Protein AF-S1RTW3-F1 (afdb_monomer)

Sequence (126 aa):
MKESLRNYEVALLEKALKRSKLMEKKKEMLAEIEIQEKLIDDFMVFIEAVENNDVEIAQNFDEKAMMDAIVPMLNGDGNSGWNGEGFGGVYGNNDLEVAIEGTGRDCGEGSNAGGEGGSRNGDCRE

Secondary structure (DSSP, 8-state):
-HHHHHHHHHHHHHHHHHHHHHHHHHHHHHHHHHHHHHHHHHHHHHHHHHHTT-HHHHHT--HHHHHHHHHHHHSS-S-S---S--STTS----------S-------------------------

pLDDT: mean 71.54, std 23.34, range [35.28, 96.44]

Radius of gyration: 29.27 Å; Cα contacts (8 Å, |Δi|>4): 14; chains: 1; bounding box: 57×70×74 Å

Structure (mmCIF, N/CA/C/O backbone):
data_AF-S1RTW3-F1
#
_entry.id   AF-S1RTW3-F1
#
loop_
_atom_site.group_PDB
_atom_site.id
_atom_site.type_symbol
_atom_site.label_atom_id
_atom_site.label_alt_id
_atom_site.label_comp_id
_atom_site.label_asym_id
_atom_site.label_entity_id
_atom_site.label_seq_id
_atom_site.pdbx_PDB_ins_code
_atom_site.Cartn_x
_atom_site.Cartn_y
_atom_site.Cartn_z
_atom_site.occupancy
_atom_site.B_iso_or_equiv
_atom_site.auth_seq_id
_atom_site.auth_comp_id
_atom_site.auth_asym_id
_atom_site.auth_atom_id
_atom_site.pdbx_PDB_model_num
ATOM 1 N N . MET A 1 1 ? 30.688 -7.642 -38.756 1.00 65.62 1 MET A N 1
ATOM 2 C CA . MET A 1 1 ? 30.086 -8.867 -38.175 1.00 65.62 1 MET A CA 1
ATOM 3 C C . MET A 1 1 ? 30.431 -9.066 -36.692 1.00 65.62 1 MET A C 1
ATOM 5 O O . MET A 1 1 ? 29.527 -9.317 -35.913 1.00 65.62 1 MET A O 1
ATOM 9 N N . LYS A 1 2 ? 31.693 -8.907 -36.253 1.00 77.94 2 LYS A N 1
ATOM 10 C CA . LYS A 1 2 ? 32.045 -8.985 -34.813 1.00 77.94 2 LYS A CA 1
ATOM 11 C C . LYS A 1 2 ? 31.439 -7.859 -33.962 1.00 77.94 2 LYS A C 1
ATOM 13 O O . LYS A 1 2 ? 31.050 -8.078 -32.826 1.00 77.94 2 LYS A O 1
ATOM 18 N N . GLU A 1 3 ? 31.350 -6.659 -34.522 1.00 77.31 3 GLU A N 1
ATOM 19 C CA . GLU A 1 3 ? 30.823 -5.480 -33.826 1.00 77.31 3 GLU A CA 1
ATOM 20 C C . GLU A 1 3 ? 29.305 -5.526 -33.627 1.00 77.31 3 GLU A C 1
ATOM 22 O O . GLU A 1 3 ? 28.825 -5.261 -32.533 1.00 77.31 3 GLU A O 1
ATOM 27 N N . SER A 1 4 ? 28.557 -5.988 -34.635 1.00 83.69 4 SER A N 1
ATOM 28 C CA . SER A 1 4 ? 27.118 -6.236 -34.501 1.00 83.69 4 SER A CA 1
ATOM 29 C C . SER A 1 4 ? 26.817 -7.252 -33.400 1.00 83.69 4 SER A C 1
ATOM 31 O O . SER A 1 4 ? 25.860 -7.072 -32.660 1.00 83.69 4 SER A O 1
ATOM 33 N N . LEU A 1 5 ? 27.651 -8.286 -33.257 1.00 88.88 5 LEU A N 1
ATOM 34 C CA . LEU A 1 5 ? 27.478 -9.325 -32.241 1.00 88.88 5 LEU A CA 1
ATOM 35 C C . LEU A 1 5 ? 27.667 -8.761 -30.822 1.00 88.88 5 LEU A C 1
ATOM 37 O O . LEU A 1 5 ? 26.810 -8.973 -29.971 1.00 88.88 5 LEU A O 1
ATOM 41 N N . ARG A 1 6 ? 28.695 -7.928 -30.612 1.00 88.50 6 ARG A N 1
ATOM 42 C CA . ARG A 1 6 ? 28.894 -7.200 -29.345 1.00 88.50 6 ARG A CA 1
ATOM 43 C C . ARG A 1 6 ? 27.731 -6.264 -29.011 1.00 88.50 6 ARG A C 1
ATOM 45 O O . ARG A 1 6 ? 27.310 -6.201 -27.862 1.00 88.50 6 ARG A O 1
ATOM 52 N N . ASN A 1 7 ? 27.174 -5.571 -30.006 1.00 92.50 7 ASN A N 1
ATOM 53 C CA . ASN A 1 7 ? 26.019 -4.695 -29.786 1.00 92.50 7 ASN A CA 1
ATOM 54 C C . ASN A 1 7 ? 24.780 -5.483 -29.330 1.00 92.50 7 ASN A C 1
ATOM 56 O O . ASN A 1 7 ? 24.059 -5.027 -28.444 1.00 92.50 7 ASN A O 1
ATOM 60 N N . TYR A 1 8 ? 24.546 -6.676 -29.889 1.00 91.69 8 TYR A N 1
ATOM 61 C CA . TYR A 1 8 ? 23.464 -7.554 -29.435 1.00 91.69 8 TYR A CA 1
ATOM 62 C C . TYR A 1 8 ? 23.683 -8.065 -28.006 1.00 91.69 8 TYR A C 1
ATOM 64 O O . TYR A 1 8 ? 22.728 -8.104 -27.233 1.00 91.69 8 TYR A O 1
ATOM 72 N N . GLU A 1 9 ? 24.917 -8.416 -27.635 1.00 93.50 9 GLU A N 1
ATOM 73 C CA . GLU A 1 9 ? 25.257 -8.837 -26.268 1.00 93.50 9 GLU A CA 1
ATOM 74 C C . GLU A 1 9 ? 24.993 -7.719 -25.249 1.00 93.50 9 GLU A C 1
ATOM 76 O O . GLU A 1 9 ? 24.344 -7.956 -24.228 1.00 93.50 9 GLU A O 1
ATOM 81 N N . VAL A 1 10 ? 25.415 -6.486 -25.551 1.00 95.44 10 VAL A N 1
ATOM 82 C CA . VAL A 1 10 ? 25.154 -5.315 -24.696 1.00 95.44 10 VAL A CA 1
ATOM 83 C C . VAL A 1 10 ? 23.653 -5.051 -24.573 1.00 95.44 10 VAL A C 1
ATOM 85 O O . VAL A 1 10 ? 23.141 -4.930 -23.460 1.00 95.44 10 VAL A O 1
ATOM 88 N N . ALA A 1 11 ? 22.920 -5.046 -25.690 1.00 95.44 11 ALA A N 1
ATOM 89 C CA . ALA A 1 11 ? 21.473 -4.839 -25.680 1.00 95.44 11 ALA A CA 1
ATOM 90 C C . ALA A 1 11 ? 20.730 -5.921 -24.872 1.00 95.44 11 ALA A C 1
ATOM 92 O O . ALA A 1 11 ? 19.747 -5.631 -24.181 1.00 95.44 11 ALA A O 1
ATOM 93 N N . LEU A 1 12 ? 21.200 -7.171 -24.929 1.00 96.44 12 LEU A N 1
ATOM 94 C CA . LEU A 1 12 ? 20.634 -8.271 -24.154 1.00 96.44 12 LEU A CA 1
ATOM 95 C C . LEU A 1 12 ? 20.858 -8.071 -22.649 1.00 96.44 12 LEU A C 1
ATOM 97 O O . LEU A 1 12 ? 19.914 -8.226 -21.870 1.00 96.44 12 LEU A O 1
ATOM 101 N N . LEU A 1 13 ? 22.072 -7.685 -22.245 1.00 95.75 13 LEU A N 1
ATOM 102 C CA . LEU A 1 13 ? 22.406 -7.396 -20.848 1.00 95.75 13 LEU A CA 1
ATOM 103 C C . LEU A 1 13 ? 21.598 -6.215 -20.301 1.00 95.75 13 LEU A C 1
ATOM 105 O O . LEU A 1 13 ? 21.032 -6.309 -19.211 1.00 95.75 13 LEU A O 1
ATOM 109 N N . GLU A 1 14 ? 21.462 -5.133 -21.069 1.00 95.69 14 GLU A N 1
ATOM 110 C CA . GLU A 1 14 ? 20.630 -3.991 -20.681 1.00 95.69 14 GLU A CA 1
ATOM 111 C C . GLU A 1 14 ? 19.165 -4.388 -20.478 1.00 95.69 14 GLU A C 1
ATOM 113 O O . GLU A 1 14 ? 18.528 -3.972 -19.506 1.00 95.69 14 GLU A O 1
ATOM 118 N N . LYS A 1 15 ? 18.615 -5.216 -21.374 1.00 96.06 15 LYS A N 1
ATOM 119 C CA . LYS A 1 15 ? 17.239 -5.709 -21.255 1.00 96.06 15 LYS A CA 1
ATOM 120 C C . LYS A 1 15 ? 17.067 -6.607 -20.028 1.00 96.06 15 LYS A C 1
ATOM 122 O O . LYS A 1 15 ? 16.053 -6.493 -19.336 1.00 96.06 15 LYS A O 1
ATOM 127 N N . ALA A 1 16 ? 18.044 -7.465 -19.737 1.00 96.19 16 ALA A N 1
ATOM 128 C CA . ALA A 1 16 ? 18.037 -8.308 -18.545 1.00 96.19 16 ALA A CA 1
ATOM 129 C C . ALA A 1 16 ? 18.065 -7.466 -17.259 1.00 96.19 16 ALA A C 1
ATOM 131 O O . ALA A 1 16 ? 17.253 -7.692 -16.361 1.00 96.19 16 ALA A O 1
ATOM 132 N N . LEU A 1 17 ? 18.916 -6.438 -17.205 1.00 96.19 17 LEU A N 1
ATOM 133 C CA . LEU A 1 17 ? 18.998 -5.512 -16.075 1.00 96.19 17 LEU A CA 1
ATOM 134 C C . LEU A 1 17 ? 17.698 -4.720 -15.886 1.00 96.19 17 LEU A C 1
ATOM 136 O O . LEU A 1 17 ? 17.192 -4.631 -14.767 1.00 96.19 17 LEU A O 1
ATOM 140 N N . LYS A 1 18 ? 17.109 -4.194 -16.969 1.00 96.19 18 LYS A N 1
ATOM 141 C CA . LYS A 1 18 ? 15.802 -3.512 -16.924 1.00 96.19 18 LYS A CA 1
ATOM 142 C C . LYS A 1 18 ? 14.709 -4.429 -16.379 1.00 96.19 18 LYS A C 1
ATOM 144 O O . LYS A 1 18 ? 13.934 -4.011 -15.524 1.00 96.19 18 LYS A O 1
ATOM 149 N N . ARG A 1 19 ? 14.671 -5.688 -16.829 1.00 95.56 19 ARG A N 1
ATOM 150 C CA . ARG A 1 19 ? 13.715 -6.683 -16.324 1.00 95.56 19 ARG A CA 1
ATOM 151 C C . ARG A 1 19 ? 13.935 -6.979 -14.841 1.00 95.56 19 ARG A C 1
ATOM 153 O O . ARG A 1 19 ? 12.955 -7.088 -14.117 1.00 95.56 19 ARG A O 1
ATOM 160 N N . SER A 1 20 ? 15.186 -7.080 -14.393 1.00 96.25 20 SER A N 1
ATOM 161 C CA . SER A 1 20 ? 15.507 -7.291 -12.976 1.00 96.25 20 SER A CA 1
ATOM 162 C C . SER A 1 20 ? 14.960 -6.160 -12.107 1.00 96.25 20 SER A C 1
ATOM 164 O O . SER A 1 20 ? 14.199 -6.422 -11.182 1.00 96.25 20 SER A O 1
ATOM 166 N N . LYS A 1 21 ? 15.259 -4.906 -12.467 1.00 95.06 21 LYS A N 1
ATOM 167 C CA . LYS A 1 21 ? 14.763 -3.722 -11.747 1.00 95.06 21 LYS A CA 1
ATOM 168 C C . LYS A 1 21 ? 13.238 -3.633 -11.746 1.00 95.06 21 LYS A C 1
ATOM 170 O O . LYS A 1 21 ? 12.639 -3.246 -10.754 1.00 95.06 21 LYS A O 1
ATOM 175 N N . LEU A 1 22 ? 12.594 -3.998 -12.855 1.00 94.69 22 LEU A N 1
ATOM 176 C CA .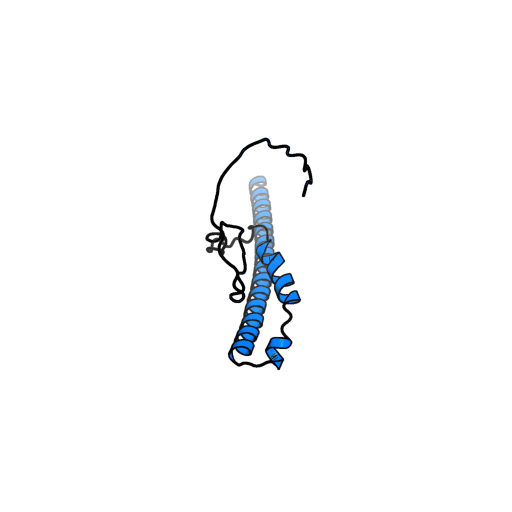 LEU A 1 22 ? 11.133 -4.018 -12.929 1.00 94.69 22 LEU A CA 1
ATOM 177 C C . LEU A 1 22 ? 10.529 -5.059 -11.978 1.00 94.69 22 LEU A C 1
ATOM 179 O O . LEU A 1 22 ? 9.520 -4.791 -11.336 1.00 94.69 22 LEU A O 1
ATOM 183 N N . MET A 1 23 ? 11.134 -6.244 -11.892 1.00 92.25 23 MET A N 1
ATOM 184 C CA . MET A 1 23 ? 10.670 -7.295 -10.986 1.00 92.25 23 MET A CA 1
ATOM 185 C C . MET A 1 23 ? 10.877 -6.928 -9.516 1.00 92.25 23 MET A C 1
ATOM 187 O O . MET A 1 23 ? 10.055 -7.306 -8.692 1.00 92.25 23 MET A O 1
ATOM 191 N N . GLU A 1 24 ? 11.947 -6.203 -9.195 1.00 94.31 24 GLU A N 1
ATOM 192 C CA . GLU A 1 24 ? 12.199 -5.652 -7.860 1.00 94.31 24 GLU A CA 1
ATOM 193 C C . GLU A 1 24 ? 11.119 -4.636 -7.473 1.00 94.31 24 GLU A C 1
ATOM 195 O O . GLU A 1 24 ? 10.386 -4.878 -6.520 1.00 94.31 24 GLU A O 1
ATOM 200 N N . LYS A 1 25 ? 10.885 -3.620 -8.313 1.00 91.00 25 LYS A N 1
ATOM 201 C CA . LYS A 1 25 ? 9.796 -2.648 -8.113 1.00 91.00 25 LYS A CA 1
ATOM 202 C C . LYS A 1 25 ? 8.420 -3.296 -7.993 1.00 91.00 25 LYS A C 1
ATOM 204 O O . LYS A 1 25 ? 7.585 -2.860 -7.213 1.00 91.00 25 LYS A O 1
ATOM 209 N N . LYS A 1 26 ? 8.162 -4.350 -8.776 1.00 90.44 26 LYS A N 1
ATOM 210 C CA . LYS A 1 26 ? 6.906 -5.101 -8.681 1.00 90.44 26 LYS A CA 1
ATOM 211 C C . LYS A 1 26 ? 6.749 -5.760 -7.307 1.00 90.44 26 LYS A C 1
ATOM 213 O O . LYS A 1 26 ? 5.637 -5.818 -6.802 1.00 90.44 26 LYS A O 1
ATOM 218 N N . LYS A 1 27 ? 7.827 -6.295 -6.727 1.00 93.12 27 LYS A N 1
ATOM 219 C CA . LYS A 1 27 ? 7.782 -6.901 -5.389 1.00 93.12 27 LYS A CA 1
ATOM 220 C C . LYS A 1 27 ? 7.558 -5.854 -4.306 1.00 93.12 27 LYS A C 1
ATOM 222 O O . LYS A 1 27 ? 6.754 -6.106 -3.423 1.00 93.12 27 LYS A O 1
ATOM 227 N N . GLU A 1 28 ? 8.232 -4.712 -4.405 1.00 88.44 28 GLU A N 1
ATOM 228 C CA . GLU A 1 28 ? 8.038 -3.578 -3.490 1.00 88.44 28 GLU A CA 1
ATOM 229 C C . GLU A 1 28 ? 6.573 -3.128 -3.496 1.00 88.44 28 GLU A C 1
ATOM 231 O O . GLU A 1 28 ? 5.928 -3.132 -2.455 1.00 88.44 28 GLU A O 1
ATOM 236 N N . MET A 1 29 ? 6.006 -2.892 -4.682 1.00 88.50 29 MET A N 1
ATOM 237 C CA . MET A 1 29 ? 4.599 -2.513 -4.836 1.00 88.50 29 MET A CA 1
ATOM 238 C C . MET A 1 29 ? 3.627 -3.560 -4.273 1.00 88.50 29 MET A C 1
ATOM 240 O O . MET A 1 29 ? 2.615 -3.204 -3.684 1.00 88.50 29 MET A O 1
ATOM 244 N N . LEU A 1 30 ? 3.904 -4.856 -4.457 1.00 89.62 30 LEU A N 1
ATOM 245 C CA . LEU A 1 30 ? 3.053 -5.907 -3.890 1.00 89.62 30 LEU A CA 1
ATOM 246 C C . LEU A 1 30 ? 3.106 -5.927 -2.359 1.00 89.62 30 LEU A C 1
ATOM 248 O O . LEU A 1 30 ? 2.071 -6.127 -1.736 1.00 89.62 30 LEU A O 1
ATOM 252 N N . ALA A 1 31 ? 4.279 -5.700 -1.765 1.00 88.62 31 ALA A N 1
ATOM 253 C CA . ALA A 1 31 ? 4.414 -5.606 -0.315 1.00 88.62 31 ALA A CA 1
ATOM 254 C C . ALA A 1 31 ? 3.694 -4.367 0.241 1.00 88.62 31 ALA A C 1
ATOM 256 O O . ALA A 1 31 ? 3.066 -4.444 1.291 1.00 88.62 31 ALA A O 1
ATOM 257 N N . GLU A 1 32 ? 3.740 -3.240 -0.475 1.00 86.75 32 GLU A N 1
ATOM 258 C CA . GLU A 1 32 ? 2.962 -2.049 -0.122 1.00 86.75 32 GLU A CA 1
ATOM 259 C C . GLU A 1 32 ? 1.457 -2.336 -0.152 1.00 86.75 32 GLU A C 1
ATOM 261 O O . GLU A 1 32 ? 0.773 -2.028 0.818 1.00 86.75 32 GLU A O 1
ATOM 266 N N . ILE A 1 33 ? 0.946 -2.978 -1.209 1.00 87.19 33 ILE A N 1
ATOM 267 C CA . ILE A 1 33 ? -0.474 -3.357 -1.307 1.00 87.19 33 ILE A CA 1
ATOM 268 C C . ILE A 1 33 ? -0.883 -4.272 -0.147 1.00 87.19 33 ILE A C 1
ATOM 270 O O . ILE A 1 33 ? -1.907 -4.027 0.477 1.00 87.19 33 ILE A O 1
ATOM 274 N N . GLU A 1 34 ? -0.075 -5.279 0.190 1.00 89.44 34 GLU A N 1
ATOM 275 C CA . GLU A 1 34 ? -0.361 -6.198 1.302 1.00 89.44 34 GLU A CA 1
ATOM 276 C C . GLU A 1 34 ? -0.462 -5.462 2.652 1.00 89.44 34 GLU A C 1
ATOM 278 O O . GLU A 1 34 ? -1.339 -5.751 3.467 1.00 89.44 34 GLU A O 1
ATOM 283 N N . ILE A 1 35 ? 0.398 -4.464 2.884 1.00 88.25 35 ILE A N 1
ATOM 284 C CA . ILE A 1 35 ? 0.331 -3.614 4.082 1.00 88.25 35 ILE A CA 1
ATOM 285 C C . ILE A 1 35 ? -0.963 -2.787 4.093 1.00 88.25 35 ILE A C 1
ATOM 287 O O . ILE A 1 35 ? -1.592 -2.649 5.142 1.00 88.25 35 ILE A O 1
ATOM 291 N N . GLN A 1 36 ? -1.368 -2.245 2.943 1.00 86.00 36 GLN A N 1
ATOM 292 C CA . GLN A 1 36 ? -2.583 -1.438 2.816 1.00 86.00 36 GLN A CA 1
ATOM 293 C C . GLN A 1 36 ? -3.857 -2.262 3.005 1.00 86.00 36 GLN A C 1
ATOM 295 O O . GLN A 1 36 ? -4.772 -1.810 3.686 1.00 86.00 36 GLN A O 1
ATOM 300 N N . GLU A 1 37 ? -3.913 -3.466 2.434 1.00 90.31 37 GLU A N 1
ATOM 301 C CA . GLU A 1 37 ? -5.032 -4.395 2.621 1.00 90.31 37 GLU A CA 1
ATOM 302 C C . GLU A 1 37 ? -5.209 -4.724 4.104 1.00 90.31 37 GLU A C 1
ATOM 304 O O . GLU A 1 37 ? -6.303 -4.573 4.642 1.00 90.31 37 GLU A O 1
ATOM 309 N N . LYS A 1 38 ? -4.111 -5.040 4.799 1.00 89.88 38 LYS A N 1
ATOM 310 C CA . LYS A 1 38 ? -4.152 -5.298 6.239 1.00 89.88 38 LYS A CA 1
ATOM 311 C C . LYS A 1 38 ? -4.647 -4.093 7.046 1.00 89.88 38 LYS A C 1
ATOM 313 O O . LYS A 1 38 ? -5.417 -4.262 7.983 1.00 89.88 38 LYS A O 1
ATOM 318 N N . LEU A 1 39 ? -4.221 -2.882 6.687 1.00 90.19 39 LEU A N 1
ATOM 319 C CA . LEU A 1 39 ? -4.676 -1.659 7.351 1.00 90.19 39 LEU A CA 1
ATOM 320 C C . LEU A 1 39 ? -6.193 -1.456 7.196 1.00 90.19 39 LEU A C 1
ATOM 322 O O . LEU A 1 39 ? -6.859 -1.045 8.144 1.00 90.19 39 LEU A O 1
ATOM 326 N N . ILE A 1 40 ? -6.734 -1.744 6.009 1.00 90.88 40 ILE A N 1
ATOM 327 C CA . ILE A 1 40 ? -8.175 -1.678 5.742 1.00 90.88 40 ILE A CA 1
ATOM 328 C C . ILE A 1 40 ? -8.915 -2.737 6.562 1.00 90.88 40 ILE A C 1
ATOM 330 O O . ILE A 1 40 ? -9.927 -2.410 7.178 1.00 90.88 40 ILE A O 1
ATOM 334 N N . ASP A 1 41 ? -8.407 -3.969 6.605 1.00 92.81 41 ASP A N 1
ATOM 335 C CA . ASP A 1 41 ? -8.999 -5.051 7.396 1.00 92.81 41 ASP A CA 1
ATOM 336 C C . ASP A 1 41 ? -9.059 -4.684 8.889 1.00 92.81 41 ASP A C 1
ATOM 338 O O . ASP A 1 41 ? -10.120 -4.788 9.508 1.00 92.81 41 ASP A O 1
ATOM 342 N N . ASP A 1 42 ? -7.957 -4.177 9.451 1.00 91.00 42 ASP A N 1
ATOM 343 C CA . ASP A 1 42 ? -7.885 -3.744 10.853 1.00 91.00 42 ASP A CA 1
ATOM 344 C C . ASP A 1 42 ? -8.887 -2.603 11.143 1.00 91.00 42 ASP A C 1
ATOM 346 O O . ASP A 1 42 ? -9.539 -2.585 12.192 1.00 91.00 42 ASP A O 1
ATOM 350 N N . PHE A 1 43 ? -9.069 -1.669 10.201 1.00 92.75 43 PHE A N 1
ATOM 351 C CA . PHE A 1 43 ? -10.047 -0.586 10.337 1.00 92.75 43 PHE A CA 1
ATOM 352 C C . PHE A 1 43 ? -11.496 -1.080 10.244 1.00 92.75 43 PHE A C 1
ATOM 354 O O . PHE A 1 43 ? -12.346 -0.636 11.014 1.00 92.75 43 PHE A O 1
ATOM 361 N N . MET A 1 44 ? -11.793 -2.022 9.347 1.00 93.94 44 MET A N 1
ATOM 362 C CA . MET A 1 44 ? -13.133 -2.607 9.228 1.00 93.94 44 MET A CA 1
ATOM 363 C C . MET A 1 44 ? -13.548 -3.341 10.505 1.00 93.94 44 MET A C 1
ATOM 365 O O . MET A 1 44 ? -14.682 -3.179 10.951 1.00 93.94 44 MET A O 1
ATOM 369 N N . VAL A 1 45 ? -12.625 -4.076 11.138 1.00 93.81 45 VAL A N 1
ATOM 370 C CA . VAL A 1 45 ? -12.867 -4.725 12.440 1.00 93.81 45 VAL A CA 1
ATOM 371 C C . VAL A 1 45 ? -13.205 -3.694 13.518 1.00 93.81 45 VAL A C 1
ATOM 373 O O . VAL A 1 45 ? -14.110 -3.911 14.323 1.00 93.81 45 VAL A O 1
ATOM 376 N N . PHE A 1 46 ? -12.512 -2.552 13.531 1.00 94.06 46 PHE A N 1
ATOM 377 C CA . PHE A 1 46 ? -12.825 -1.465 14.457 1.00 94.06 46 PHE A CA 1
ATOM 378 C C . PHE A 1 46 ? -14.222 -0.879 14.221 1.00 94.06 46 PHE A C 1
ATOM 380 O O . PHE A 1 46 ? -14.979 -0.714 15.177 1.00 94.06 46 PHE A O 1
ATOM 387 N N . ILE A 1 47 ? -14.588 -0.596 12.967 1.00 94.19 47 ILE A N 1
ATOM 388 C CA . ILE A 1 47 ? -15.923 -0.083 12.630 1.00 94.19 47 ILE A CA 1
ATOM 389 C C . ILE A 1 47 ? -17.009 -1.074 13.055 1.00 94.19 47 ILE A C 1
ATOM 391 O O . ILE A 1 47 ? -17.968 -0.675 13.712 1.00 94.19 47 ILE A O 1
ATOM 395 N N . GLU A 1 48 ? -16.830 -2.364 12.770 1.00 95.88 48 GLU A N 1
ATOM 396 C CA . GLU A 1 48 ? -17.766 -3.411 13.191 1.00 95.88 48 GLU A CA 1
ATOM 397 C C . GLU A 1 48 ? -17.907 -3.472 14.723 1.00 95.88 48 GLU A C 1
ATOM 399 O O . GLU A 1 48 ? -19.016 -3.612 15.244 1.00 95.88 48 GLU A O 1
ATOM 404 N N . ALA A 1 49 ? -16.809 -3.324 15.469 1.00 95.38 49 ALA A N 1
ATOM 405 C CA . ALA A 1 49 ? -16.851 -3.271 16.928 1.00 95.38 49 ALA A CA 1
ATOM 406 C C . ALA A 1 49 ? -17.642 -2.057 17.440 1.00 95.38 49 ALA A C 1
ATOM 408 O O . ALA A 1 49 ? -18.464 -2.191 18.349 1.00 95.38 49 ALA A O 1
ATOM 409 N N . VAL A 1 50 ? -17.445 -0.883 16.833 1.00 94.19 50 VAL A N 1
ATOM 410 C CA . VAL A 1 50 ? -18.196 0.336 17.169 1.00 94.19 50 VAL A CA 1
ATOM 411 C C . VAL A 1 50 ? -19.688 0.159 16.878 1.00 94.19 50 VAL A C 1
ATOM 413 O O . VAL A 1 50 ? -20.514 0.460 17.740 1.00 94.19 50 VAL A O 1
ATOM 416 N N . GLU A 1 51 ? -20.045 -0.372 15.707 1.00 95.81 51 GLU A N 1
ATOM 417 C CA . GLU A 1 51 ? -21.439 -0.623 15.316 1.00 95.81 51 GLU A CA 1
ATOM 418 C C . GLU A 1 51 ? -22.142 -1.603 16.267 1.00 95.81 51 GLU A C 1
ATOM 420 O O . GLU A 1 51 ? -23.310 -1.414 16.620 1.00 95.81 51 GLU A O 1
ATOM 425 N N . ASN A 1 52 ? -21.417 -2.616 16.744 1.00 96.31 52 ASN A N 1
ATOM 426 C CA . ASN A 1 52 ? -21.934 -3.621 17.670 1.00 96.31 52 ASN A CA 1
ATOM 427 C C . ASN A 1 52 ? -21.868 -3.209 19.153 1.00 96.31 52 ASN A C 1
ATOM 429 O O . ASN A 1 52 ? -22.305 -3.976 20.012 1.00 96.31 52 ASN A O 1
ATOM 433 N N . ASN A 1 53 ? -21.380 -2.005 19.478 1.00 94.31 53 ASN A N 1
ATOM 434 C CA . ASN A 1 53 ? -21.077 -1.567 20.850 1.00 94.31 53 ASN A CA 1
ATOM 435 C C . ASN A 1 53 ? -20.134 -2.526 21.606 1.00 94.31 53 ASN A C 1
ATOM 437 O O . ASN A 1 53 ? -20.227 -2.666 22.830 1.00 94.31 53 ASN A O 1
ATOM 441 N N . ASP A 1 54 ? -19.222 -3.185 20.893 1.00 95.12 54 ASP A N 1
ATOM 442 C CA . ASP A 1 54 ? -18.168 -3.999 21.488 1.00 95.12 54 ASP A CA 1
ATOM 443 C C . ASP A 1 54 ? -17.049 -3.087 22.008 1.00 95.12 54 ASP A C 1
ATOM 445 O O . ASP A 1 54 ? -16.097 -2.728 21.311 1.00 95.12 54 ASP A O 1
ATOM 449 N N . VAL A 1 55 ? -17.205 -2.669 23.265 1.00 92.25 55 VAL A N 1
ATOM 450 C CA . VAL A 1 55 ? -16.291 -1.739 23.937 1.00 92.25 55 VAL A CA 1
ATOM 451 C C . VAL A 1 55 ? -14.897 -2.345 24.123 1.00 92.25 55 VAL A C 1
ATOM 453 O O . VAL A 1 55 ? -13.920 -1.600 24.097 1.00 92.25 55 VAL A O 1
ATOM 456 N N . GLU A 1 56 ? -14.780 -3.666 24.291 1.00 92.25 56 GLU A N 1
ATOM 457 C CA . GLU A 1 56 ? -13.480 -4.317 24.493 1.00 92.25 56 GLU A CA 1
ATOM 458 C C . GLU A 1 56 ? -12.629 -4.251 23.222 1.00 92.25 56 GLU A C 1
ATOM 460 O O . GLU A 1 56 ? -11.451 -3.893 23.285 1.00 92.25 56 GLU A O 1
ATOM 465 N N . ILE A 1 57 ? -13.220 -4.548 22.061 1.00 88.75 57 ILE A N 1
ATOM 466 C CA . ILE A 1 57 ? -12.508 -4.486 20.780 1.00 88.75 57 ILE A CA 1
ATOM 467 C C . ILE A 1 57 ? -12.281 -3.030 20.358 1.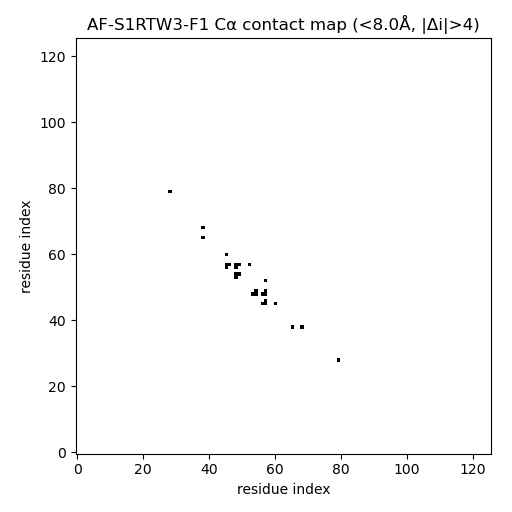00 88.75 57 ILE A C 1
ATOM 469 O O . ILE A 1 57 ? -11.165 -2.676 19.976 1.00 88.75 57 ILE A O 1
ATOM 473 N N . ALA A 1 58 ? -13.290 -2.163 20.490 1.00 89.25 58 ALA A N 1
ATOM 474 C CA . ALA A 1 58 ? -13.184 -0.766 20.071 1.00 89.25 58 ALA A CA 1
ATOM 475 C C . ALA A 1 58 ? -12.135 0.027 20.874 1.00 89.25 58 ALA A C 1
ATOM 477 O O . ALA A 1 58 ? -11.439 0.865 20.307 1.00 89.25 58 ALA A O 1
ATOM 478 N N . GLN A 1 59 ? -11.979 -0.234 22.179 1.00 91.38 59 GLN A N 1
ATOM 479 C CA . GLN A 1 59 ? -10.966 0.446 23.003 1.00 91.38 59 GLN A CA 1
ATOM 480 C C . GLN A 1 59 ? -9.539 -0.062 22.774 1.00 91.38 59 GLN A C 1
ATOM 482 O O . GLN A 1 59 ? -8.588 0.660 23.064 1.00 91.38 59 GLN A O 1
ATOM 487 N N . ASN A 1 60 ? -9.380 -1.282 22.260 1.00 90.88 60 ASN A N 1
ATOM 488 C CA . ASN A 1 60 ? -8.071 -1.839 21.919 1.00 90.88 60 ASN A CA 1
ATOM 489 C C . ASN A 1 60 ? -7.533 -1.326 20.575 1.00 90.88 60 ASN A C 1
ATOM 491 O O . ASN A 1 60 ? -6.419 -1.682 20.187 1.00 90.88 60 ASN A O 1
ATOM 495 N N . PHE A 1 61 ? -8.305 -0.507 19.862 1.00 91.56 61 PHE A N 1
ATOM 496 C CA . PHE A 1 61 ? -7.889 0.079 18.602 1.00 91.56 61 PHE A CA 1
ATOM 497 C C . PHE A 1 61 ? -6.758 1.098 18.793 1.00 91.56 61 PHE A C 1
ATOM 499 O O . PHE A 1 61 ? -6.889 2.076 19.530 1.00 91.56 61 PHE A O 1
ATOM 506 N N . ASP A 1 62 ? -5.641 0.882 18.099 1.00 91.75 62 ASP A N 1
ATOM 507 C CA . ASP A 1 62 ? -4.486 1.778 18.140 1.00 91.75 62 ASP A CA 1
ATOM 508 C C . ASP A 1 62 ? -4.593 2.847 17.043 1.00 91.75 62 ASP A C 1
ATOM 510 O O . ASP A 1 62 ? -4.044 2.723 15.944 1.00 91.75 62 ASP A O 1
ATOM 514 N N . GLU A 1 63 ? -5.310 3.927 17.361 1.00 89.62 63 GLU A N 1
ATOM 515 C CA . GLU A 1 63 ? -5.474 5.091 16.480 1.00 89.62 63 GLU A CA 1
ATOM 516 C C . GLU A 1 63 ? -4.123 5.669 16.038 1.00 89.62 63 GLU A C 1
ATOM 518 O O . GLU A 1 63 ? -3.959 6.069 14.883 1.00 89.62 63 GLU A O 1
ATOM 523 N N . LYS A 1 64 ? -3.129 5.679 16.935 1.00 90.81 64 LYS A N 1
ATOM 524 C CA . LYS A 1 64 ? -1.812 6.239 16.635 1.00 90.81 64 LYS A CA 1
ATOM 525 C C . LYS A 1 64 ? -1.078 5.375 15.616 1.00 90.81 64 LYS A C 1
ATOM 527 O O . LYS A 1 64 ? -0.525 5.920 14.664 1.00 90.81 64 LYS A O 1
ATOM 532 N N . ALA A 1 65 ? -1.084 4.054 15.792 1.00 89.12 65 ALA A N 1
ATOM 533 C CA . ALA A 1 65 ? -0.503 3.140 14.814 1.00 89.12 65 ALA A CA 1
ATOM 534 C C . ALA A 1 65 ? -1.200 3.253 13.450 1.00 89.12 65 ALA A C 1
ATOM 536 O O . ALA A 1 65 ? -0.517 3.252 12.425 1.00 89.12 65 ALA A O 1
ATOM 537 N N . MET A 1 66 ? -2.527 3.427 13.424 1.00 89.00 66 MET A N 1
ATOM 538 C CA . MET A 1 66 ? -3.252 3.665 12.174 1.00 89.00 66 MET A CA 1
ATOM 539 C C . MET A 1 66 ? -2.815 4.978 11.508 1.00 89.00 66 MET A C 1
ATOM 541 O O . MET A 1 66 ? -2.489 4.985 10.322 1.00 89.00 66 MET A O 1
ATOM 545 N N . MET A 1 67 ? -2.772 6.091 12.245 1.00 88.19 67 MET A N 1
ATOM 546 C CA . MET A 1 67 ? -2.338 7.377 11.686 1.00 88.19 67 MET A CA 1
ATOM 547 C C . MET A 1 67 ? -0.891 7.326 11.187 1.00 88.19 67 MET A C 1
ATOM 549 O O . MET A 1 67 ? -0.609 7.802 10.086 1.00 88.19 67 MET A O 1
ATOM 553 N N . ASP A 1 68 ? 0.010 6.707 11.951 1.00 87.75 68 ASP A N 1
ATOM 554 C CA . ASP A 1 68 ? 1.413 6.532 11.568 1.00 87.75 68 ASP A CA 1
ATOM 555 C C . ASP A 1 68 ? 1.556 5.686 10.287 1.00 87.75 68 ASP A C 1
ATOM 557 O O . ASP A 1 68 ? 2.501 5.896 9.528 1.00 87.75 68 ASP A O 1
ATOM 561 N N . ALA A 1 69 ? 0.621 4.768 10.013 1.00 86.00 69 ALA A N 1
ATOM 562 C CA . ALA A 1 69 ? 0.575 3.992 8.772 1.00 86.00 69 ALA A CA 1
ATOM 563 C C . ALA A 1 69 ? -0.024 4.779 7.587 1.00 86.00 69 ALA A C 1
ATOM 565 O O . ALA A 1 69 ? 0.478 4.674 6.468 1.00 86.00 69 ALA A O 1
ATOM 566 N N . ILE A 1 70 ? -1.051 5.607 7.817 1.00 85.56 70 ILE A N 1
ATOM 567 C CA . ILE A 1 70 ? -1.728 6.398 6.771 1.00 85.56 70 ILE A CA 1
ATOM 568 C C . ILE A 1 70 ? -0.882 7.594 6.313 1.00 85.56 70 ILE A C 1
ATOM 570 O O . ILE A 1 70 ? -0.826 7.896 5.121 1.00 85.56 70 ILE A O 1
ATOM 574 N N . VAL A 1 71 ? -0.216 8.298 7.232 1.00 85.69 71 VAL A N 1
ATOM 575 C CA . VAL A 1 71 ? 0.534 9.529 6.921 1.00 85.69 71 VAL A CA 1
ATOM 576 C C . VAL A 1 71 ? 1.594 9.315 5.823 1.00 85.69 71 VAL A C 1
ATOM 578 O O . VAL A 1 71 ? 1.639 10.114 4.886 1.00 85.69 71 VAL A O 1
ATOM 581 N N . PRO A 1 72 ? 2.422 8.253 5.853 1.00 82.06 72 PRO A N 1
ATOM 582 C CA . PRO A 1 72 ? 3.344 7.937 4.764 1.00 82.06 72 PRO A CA 1
ATOM 583 C C . PRO A 1 72 ? 2.646 7.593 3.446 1.00 82.06 72 PRO A C 1
ATOM 585 O O . PRO A 1 72 ? 3.179 7.908 2.387 1.00 82.06 72 PRO A O 1
ATOM 588 N N . MET A 1 73 ? 1.461 6.976 3.492 1.00 77.31 73 MET A N 1
ATOM 589 C CA . MET A 1 73 ? 0.688 6.638 2.292 1.00 77.31 73 MET A CA 1
ATOM 590 C C . MET A 1 73 ? 0.121 7.884 1.604 1.00 77.31 73 MET A C 1
ATOM 592 O O . MET A 1 73 ? 0.097 7.946 0.379 1.00 77.31 73 MET A O 1
ATOM 596 N N . LEU A 1 74 ? -0.303 8.886 2.380 1.00 76.69 74 LEU A N 1
ATOM 597 C CA . LEU A 1 74 ? -0.791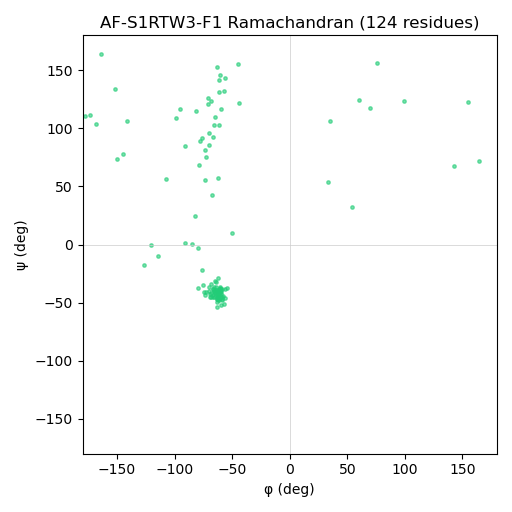 10.168 1.858 1.00 76.69 74 LEU A CA 1
ATOM 598 C C . LEU A 1 74 ? 0.343 11.066 1.351 1.00 76.69 74 LEU A C 1
ATOM 600 O O . LEU A 1 74 ? 0.167 11.791 0.375 1.00 76.69 74 LEU A O 1
ATOM 604 N N . ASN A 1 75 ? 1.501 11.015 2.012 1.00 75.44 75 ASN A N 1
ATOM 605 C CA . ASN A 1 75 ? 2.675 11.820 1.670 1.00 75.44 75 ASN A CA 1
ATOM 606 C C . ASN A 1 75 ? 3.627 11.131 0.686 1.00 75.44 75 ASN A C 1
ATOM 608 O O . ASN A 1 75 ? 4.681 11.685 0.372 1.00 75.44 75 ASN A O 1
ATOM 612 N N . GLY A 1 76 ? 3.297 9.923 0.227 1.00 62.28 76 GLY A N 1
ATOM 613 C CA . GLY A 1 76 ? 4.080 9.228 -0.779 1.00 62.28 76 GLY A CA 1
ATOM 614 C C . GLY A 1 76 ? 4.126 10.064 -2.052 1.00 62.28 76 GLY A C 1
ATOM 615 O O . GLY A 1 76 ? 3.089 10.300 -2.671 1.00 62.28 76 GLY A O 1
ATOM 616 N N . ASP A 1 77 ? 5.326 10.512 -2.438 1.00 50.47 77 ASP A N 1
ATOM 617 C CA . ASP A 1 77 ? 5.580 11.114 -3.747 1.00 50.47 77 ASP A CA 1
ATOM 618 C C . ASP A 1 77 ? 4.874 10.258 -4.803 1.00 50.47 77 ASP A C 1
ATOM 620 O O . ASP A 1 77 ? 5.144 9.057 -4.878 1.00 50.47 77 ASP A O 1
ATOM 624 N N . GLY A 1 78 ? 3.960 10.861 -5.575 1.00 47.31 78 GLY A N 1
ATOM 625 C CA . GLY A 1 78 ? 3.068 10.230 -6.562 1.00 47.31 78 GLY A CA 1
ATOM 626 C C . GLY A 1 78 ? 3.784 9.536 -7.729 1.00 47.31 78 GLY A C 1
ATOM 627 O O . GLY A 1 78 ? 3.579 9.861 -8.895 1.00 47.31 78 GLY A O 1
ATOM 628 N N . ASN A 1 79 ? 4.659 8.590 -7.410 1.00 43.50 79 ASN A N 1
ATOM 629 C CA . ASN A 1 79 ? 5.528 7.825 -8.288 1.00 43.50 79 ASN A CA 1
ATOM 630 C C . ASN A 1 79 ? 5.242 6.316 -8.184 1.00 43.50 79 ASN A C 1
ATOM 632 O O . ASN A 1 79 ? 5.852 5.519 -8.903 1.00 43.50 79 ASN A O 1
ATOM 636 N N . SER A 1 80 ? 4.291 5.899 -7.343 1.00 49.16 80 SER A N 1
ATOM 637 C CA . SER A 1 80 ? 3.615 4.628 -7.565 1.00 49.16 80 SER A CA 1
ATOM 638 C C . SER A 1 80 ? 2.715 4.824 -8.786 1.00 49.16 80 SER A C 1
ATOM 640 O O . SER A 1 80 ? 1.891 5.731 -8.850 1.00 49.16 80 SER A O 1
ATOM 642 N N . GLY A 1 81 ? 2.943 4.027 -9.829 1.00 43.19 81 GLY A N 1
ATOM 643 C CA . GLY A 1 81 ? 2.234 4.085 -11.110 1.00 43.19 81 GLY A CA 1
ATOM 644 C C . GLY A 1 81 ? 0.757 3.684 -11.033 1.00 43.19 81 GLY A C 1
ATOM 645 O O . GLY A 1 81 ? 0.281 2.960 -11.907 1.00 43.19 81 GLY A O 1
ATOM 646 N N . TRP A 1 82 ? 0.032 4.133 -10.011 1.00 43.09 82 TRP A N 1
ATOM 647 C CA . TRP A 1 82 ? -1.419 4.121 -9.943 1.00 43.09 82 TRP A CA 1
ATOM 648 C C . TRP A 1 82 ? -1.982 5.189 -10.883 1.00 43.09 82 TRP A C 1
ATOM 650 O O . TRP A 1 82 ? -2.520 6.215 -10.485 1.00 43.09 82 TRP A O 1
ATOM 660 N N . ASN A 1 83 ? -1.933 4.884 -12.181 1.00 41.00 83 ASN A N 1
ATOM 661 C CA . ASN A 1 83 ? -2.895 5.405 -13.154 1.00 41.00 83 ASN A CA 1
ATOM 662 C C . ASN A 1 83 ? -4.240 4.684 -12.970 1.00 41.00 83 ASN A C 1
ATOM 664 O O . ASN A 1 83 ? -4.757 4.039 -13.878 1.00 41.00 83 ASN A O 1
ATOM 668 N N . GLY A 1 84 ? -4.752 4.741 -11.752 1.00 39.75 84 GLY A N 1
ATOM 669 C CA . GLY A 1 84 ? -6.056 4.263 -11.352 1.00 39.75 84 GLY A CA 1
ATOM 670 C C . GLY A 1 84 ? -6.525 5.239 -10.303 1.00 39.75 84 GLY A C 1
ATOM 671 O O . GLY A 1 84 ? -6.320 4.980 -9.129 1.00 39.75 84 GLY A O 1
ATOM 672 N N . GLU A 1 85 ? -6.992 6.399 -10.774 1.00 46.53 85 GLU A N 1
ATOM 673 C CA . GLU A 1 85 ? -7.915 7.301 -10.075 1.00 46.53 85 GLU A CA 1
ATOM 674 C C . GLU A 1 85 ? -7.736 7.312 -8.549 1.00 46.53 85 GLU A C 1
ATOM 676 O O . GLU A 1 85 ? -8.664 7.065 -7.785 1.00 46.53 85 GLU A O 1
ATOM 681 N N . GLY A 1 86 ? -6.502 7.569 -8.103 1.00 40.50 86 GLY A N 1
ATOM 682 C CA . GLY A 1 86 ? -6.223 7.795 -6.696 1.00 40.50 86 GLY A CA 1
ATOM 683 C C . GLY A 1 86 ? -7.003 9.025 -6.255 1.00 40.50 86 GLY A C 1
ATOM 684 O O . GLY A 1 86 ? -7.107 9.992 -7.010 1.00 40.50 86 GLY A O 1
ATOM 685 N N . PHE A 1 87 ? -7.536 8.976 -5.039 1.00 48.50 87 PHE A N 1
ATOM 686 C CA . PHE A 1 87 ? -8.392 9.955 -4.355 1.00 48.50 87 PHE A CA 1
ATOM 687 C C . PHE A 1 87 ? -7.908 11.432 -4.340 1.00 48.50 87 PHE A C 1
ATOM 689 O O . PHE A 1 87 ? -8.498 12.272 -3.669 1.00 48.50 87 PHE A O 1
ATOM 696 N N . GLY A 1 88 ? -6.871 11.799 -5.095 1.00 42.75 88 GLY A N 1
ATOM 697 C CA . GLY A 1 88 ? -6.317 13.145 -5.254 1.00 42.75 88 GLY A CA 1
ATOM 698 C C . GLY A 1 88 ? -7.039 14.048 -6.263 1.00 42.75 88 GLY A C 1
ATOM 699 O O . GLY A 1 88 ? -6.417 14.958 -6.801 1.00 42.75 88 GLY A O 1
ATOM 700 N N . GLY A 1 89 ? -8.322 13.802 -6.551 1.00 36.81 89 GLY A N 1
ATOM 701 C CA . GLY A 1 89 ? -9.091 14.569 -7.541 1.00 36.81 89 GLY A CA 1
ATOM 702 C C . GLY A 1 89 ? -10.264 15.401 -7.015 1.00 36.81 89 GLY A C 1
ATOM 703 O O . GLY A 1 89 ? -10.818 16.169 -7.796 1.00 36.81 89 GLY A O 1
ATOM 704 N N . VAL A 1 90 ? -10.679 15.266 -5.745 1.00 42.31 90 VAL A N 1
ATOM 705 C CA . VAL A 1 90 ? -11.931 15.913 -5.277 1.00 42.31 90 VAL A CA 1
ATOM 706 C C . VAL A 1 90 ? -11.784 16.788 -4.030 1.00 42.31 90 VAL A C 1
ATOM 708 O O . VAL A 1 90 ? -12.600 17.683 -3.843 1.00 42.31 90 VAL A O 1
ATOM 711 N N . TYR A 1 91 ? -10.720 16.671 -3.238 1.00 47.56 91 TYR A N 1
ATOM 712 C CA . TYR A 1 91 ? -10.532 17.550 -2.074 1.00 47.56 91 TYR A CA 1
ATOM 713 C C . TYR A 1 91 ? -9.423 18.572 -2.307 1.00 47.56 91 TYR A C 1
ATOM 715 O O . TYR A 1 91 ? -8.471 18.701 -1.545 1.00 47.56 91 TYR A O 1
ATOM 723 N N . GLY A 1 92 ? -9.572 19.341 -3.385 1.00 42.97 92 GLY A N 1
ATOM 724 C CA . GLY A 1 92 ? -9.001 20.679 -3.438 1.00 42.97 92 GLY A CA 1
ATOM 725 C C . GLY A 1 92 ? -9.834 21.592 -2.549 1.00 42.97 92 GLY A C 1
ATOM 726 O O . GLY A 1 92 ? -10.733 22.236 -3.067 1.00 42.97 92 GLY A O 1
ATOM 727 N N . ASN A 1 93 ? -9.586 21.559 -1.238 1.00 42.81 93 ASN A N 1
ATOM 728 C CA . ASN A 1 93 ? -9.742 22.650 -0.270 1.00 42.81 93 ASN A CA 1
ATOM 729 C C . ASN A 1 93 ? -9.269 22.124 1.090 1.00 42.81 93 ASN A C 1
ATOM 731 O O . ASN A 1 93 ? -9.894 21.252 1.691 1.00 42.81 93 ASN A O 1
ATOM 735 N N . ASN A 1 94 ? -8.135 22.648 1.548 1.00 52.38 94 ASN A N 1
ATOM 736 C CA . ASN A 1 94 ? -7.672 22.484 2.916 1.00 52.38 94 ASN A CA 1
ATOM 737 C C . ASN A 1 94 ? -8.594 23.299 3.828 1.00 52.38 94 ASN A C 1
ATOM 739 O O . ASN A 1 94 ? -8.282 24.445 4.102 1.00 52.38 94 ASN A O 1
ATOM 743 N N . ASP A 1 95 ? -9.711 22.713 4.243 1.00 46.16 95 ASP A N 1
ATOM 744 C CA . ASP A 1 95 ? -10.514 23.143 5.391 1.00 46.16 95 ASP A CA 1
ATOM 745 C C . ASP A 1 95 ? -11.180 21.884 5.964 1.00 46.16 95 ASP A C 1
ATOM 747 O O . ASP A 1 95 ? -12.366 21.622 5.774 1.00 46.16 95 ASP A O 1
ATOM 751 N N . LEU A 1 96 ? -10.389 21.043 6.639 1.00 50.59 96 LEU A N 1
ATOM 752 C CA . LEU A 1 96 ? -10.939 20.011 7.517 1.00 50.59 96 LEU A CA 1
ATOM 753 C C . LEU A 1 96 ? -11.347 20.685 8.833 1.00 50.59 96 LEU A C 1
ATOM 755 O O . LEU A 1 96 ? -10.726 20.496 9.877 1.00 50.59 96 LEU A O 1
ATOM 759 N N . GLU A 1 97 ? -12.378 21.523 8.768 1.00 45.62 97 GLU A N 1
ATOM 760 C CA . GLU A 1 97 ? -13.113 21.947 9.950 1.00 45.62 97 GLU A CA 1
ATOM 761 C C . GLU A 1 97 ? -14.020 20.775 10.344 1.00 45.62 97 GLU A C 1
ATOM 763 O O . GLU A 1 97 ? -15.120 20.592 9.823 1.00 45.62 97 GLU A O 1
ATOM 768 N N . VAL A 1 98 ? -13.520 19.905 11.226 1.00 48.41 98 VAL A N 1
ATOM 769 C CA . VAL A 1 98 ? -14.360 18.916 11.907 1.00 48.41 98 VAL A CA 1
ATOM 770 C C . VAL A 1 98 ? -15.312 19.693 12.815 1.00 48.41 98 VAL A C 1
ATOM 772 O O . VAL A 1 98 ? -14.991 20.014 13.959 1.00 48.41 98 VAL A O 1
ATOM 775 N N . ALA A 1 99 ? -16.494 20.017 12.297 1.00 42.31 99 ALA A N 1
ATOM 776 C CA . ALA A 1 99 ? -17.610 20.453 13.115 1.00 42.31 99 ALA A CA 1
ATOM 777 C C . ALA A 1 99 ? -18.108 19.241 13.915 1.00 42.31 99 AL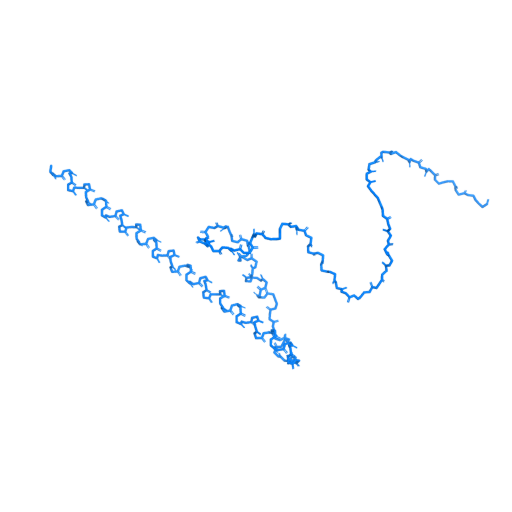A A C 1
ATOM 779 O O . ALA A 1 99 ? -18.880 18.422 13.421 1.00 42.31 99 ALA A O 1
ATOM 780 N N . ILE A 1 100 ? -17.641 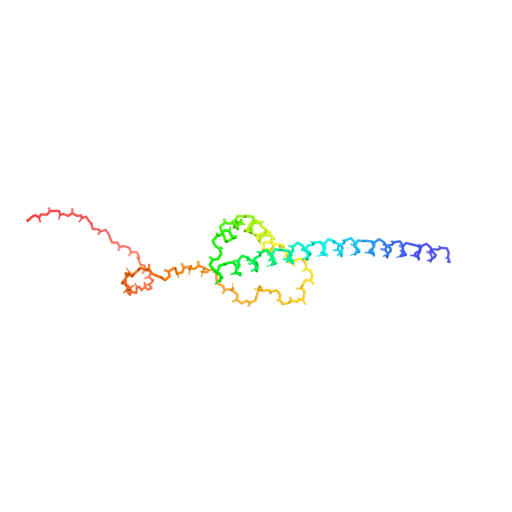19.109 15.158 1.00 49.88 100 ILE A N 1
ATOM 781 C CA . ILE A 1 100 ? -18.295 18.248 16.145 1.00 49.88 100 ILE A CA 1
ATOM 782 C C . ILE A 1 100 ? -19.658 18.888 16.419 1.00 49.88 100 ILE A C 1
ATOM 784 O O . ILE A 1 100 ? -19.760 19.924 17.078 1.00 49.88 100 ILE A O 1
ATOM 788 N N . GLU A 1 101 ? -20.704 18.303 15.843 1.00 44.34 101 GLU A N 1
ATOM 789 C CA . GLU A 1 101 ? -22.086 18.729 16.018 1.00 44.34 101 GLU A CA 1
ATOM 790 C C . GLU A 1 101 ? -22.470 18.605 17.498 1.00 44.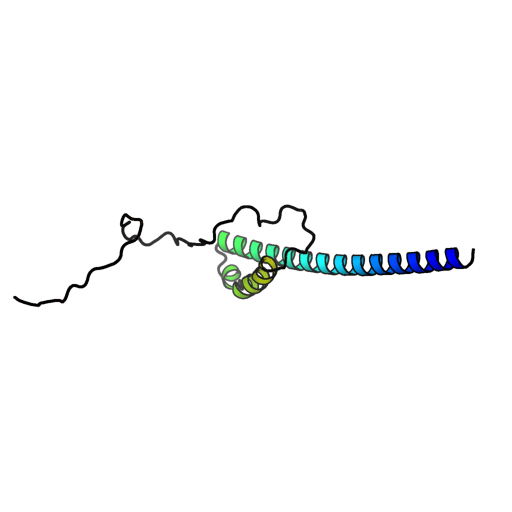34 101 GLU A C 1
ATOM 792 O O . GLU A 1 101 ? -22.684 17.515 18.025 1.00 44.34 101 GLU A O 1
ATOM 797 N N . GLY A 1 102 ? -22.508 19.740 18.198 1.00 44.78 102 GLY A N 1
ATOM 798 C CA . GLY A 1 102 ? -22.988 19.790 19.575 1.00 44.78 102 GLY A CA 1
ATOM 799 C C . GLY A 1 102 ? -22.234 20.756 20.474 1.00 44.78 102 GLY A C 1
ATOM 800 O O . GLY A 1 102 ? -21.585 20.339 21.420 1.00 44.78 102 GLY A O 1
ATOM 801 N N . THR A 1 103 ? -22.347 22.058 20.230 1.00 39.97 103 THR A N 1
ATOM 802 C CA . THR A 1 103 ? -22.597 23.063 21.281 1.00 39.97 103 THR A CA 1
ATOM 803 C C . THR A 1 103 ? -22.820 24.407 20.598 1.00 39.97 103 THR A C 1
ATOM 805 O O . THR A 1 103 ? -21.926 24.968 19.977 1.00 39.97 103 THR A O 1
ATOM 808 N N . GLY A 1 104 ? -24.052 24.910 20.668 1.00 48.06 104 GLY A N 1
ATOM 809 C CA . GLY A 1 104 ? -24.424 26.166 20.030 1.00 48.06 104 GLY A CA 1
ATOM 810 C C . GLY A 1 104 ? -23.630 27.366 20.550 1.00 48.06 104 GLY A C 1
ATOM 811 O O . GLY A 1 104 ? -23.319 27.447 21.743 1.00 48.06 104 GLY A O 1
ATOM 812 N N . ARG A 1 105 ? -23.366 28.314 19.645 1.00 45.69 105 ARG A N 1
ATOM 813 C CA . ARG A 1 105 ? -23.318 29.756 19.921 1.00 45.69 105 ARG A CA 1
ATOM 814 C C . ARG A 1 105 ? -23.279 30.553 18.608 1.00 45.69 105 ARG A C 1
ATOM 816 O O . ARG A 1 105 ? -22.267 30.588 17.926 1.00 45.69 105 ARG A O 1
ATOM 823 N N . ASP A 1 106 ? -24.438 31.124 18.293 1.00 42.31 106 ASP A N 1
ATOM 824 C CA . ASP A 1 106 ? -24.725 32.370 17.573 1.00 42.31 106 ASP A CA 1
ATOM 825 C C . ASP A 1 106 ? -23.799 32.800 16.421 1.00 42.31 106 ASP A C 1
ATOM 827 O O . ASP A 1 106 ? -22.708 33.337 16.602 1.00 42.31 106 ASP A O 1
ATOM 831 N N . CYS A 1 107 ? -24.331 32.644 15.210 1.00 45.69 107 CYS A N 1
ATOM 832 C CA . CYS A 1 107 ? -23.781 33.122 13.950 1.00 45.69 107 CYS A CA 1
ATOM 833 C C . CYS A 1 107 ? -23.757 34.662 13.924 1.00 45.69 107 CYS A C 1
ATOM 835 O O . CYS A 1 107 ? -24.805 35.299 13.819 1.00 45.69 107 CYS A O 1
ATOM 837 N N . GLY A 1 108 ? -22.565 35.257 13.997 1.00 40.66 108 GLY A N 1
ATOM 838 C CA . GLY A 1 108 ? -22.344 36.683 13.758 1.00 40.66 108 GLY A CA 1
ATOM 839 C C . GLY A 1 108 ? -21.920 36.943 12.312 1.00 40.66 108 GLY A C 1
ATOM 840 O O . GLY A 1 108 ? -20.874 36.474 11.878 1.00 40.66 108 GLY A O 1
ATOM 841 N N . GLU A 1 109 ? -22.754 37.681 11.585 1.00 44.50 109 GLU A N 1
ATOM 842 C CA . GLU A 1 109 ? -22.588 38.158 10.208 1.00 44.50 109 GLU A CA 1
ATOM 843 C C . GLU A 1 109 ? -21.321 38.995 9.943 1.00 44.50 109 GLU A C 1
ATOM 845 O O . GLU A 1 109 ? -21.013 39.915 10.696 1.00 44.50 109 GLU A O 1
ATOM 850 N N . GLY A 1 110 ? -20.739 38.799 8.749 1.00 35.28 110 GLY A N 1
ATOM 851 C CA . GLY A 1 110 ? -20.071 39.840 7.945 1.00 35.28 110 GLY A CA 1
ATOM 852 C C . GLY A 1 110 ? -18.676 40.286 8.419 1.00 35.28 110 GLY A C 1
ATOM 853 O O . GLY A 1 110 ? -18.325 40.185 9.578 1.00 35.28 110 GLY A O 1
ATOM 854 N N . SER A 1 111 ? -17.780 40.840 7.607 1.00 45.97 111 SER A N 1
ATOM 855 C CA . SER A 1 111 ? -17.789 41.232 6.203 1.00 45.97 111 SER A CA 1
ATOM 856 C C . SER A 1 111 ? -16.335 41.437 5.749 1.00 45.97 111 SER A C 1
ATOM 858 O O . SER A 1 111 ? -15.417 41.590 6.550 1.00 45.97 111 SER A O 1
ATOM 860 N N . ASN A 1 112 ? -16.173 41.475 4.433 1.00 42.50 112 ASN A N 1
ATOM 861 C CA . ASN A 1 112 ? -14.981 41.792 3.655 1.00 42.50 112 ASN A CA 1
ATOM 862 C C . ASN A 1 112 ? -14.154 43.018 4.108 1.00 42.50 112 ASN A C 1
ATOM 864 O O . ASN A 1 112 ? -14.700 44.021 4.551 1.00 42.50 112 ASN A O 1
ATOM 868 N N . ALA A 1 113 ? -12.868 42.954 3.738 1.00 39.84 113 ALA A N 1
ATOM 869 C CA . ALA A 1 113 ? -12.036 44.038 3.200 1.00 39.84 113 ALA A CA 1
ATOM 870 C C . ALA A 1 113 ? -11.598 45.206 4.113 1.00 39.84 113 ALA A C 1
ATOM 872 O O . ALA A 1 113 ? -12.386 46.055 4.497 1.00 39.84 113 ALA A O 1
ATOM 873 N N . GLY A 1 114 ? -10.271 45.299 4.285 1.00 37.81 114 GLY A N 1
ATOM 874 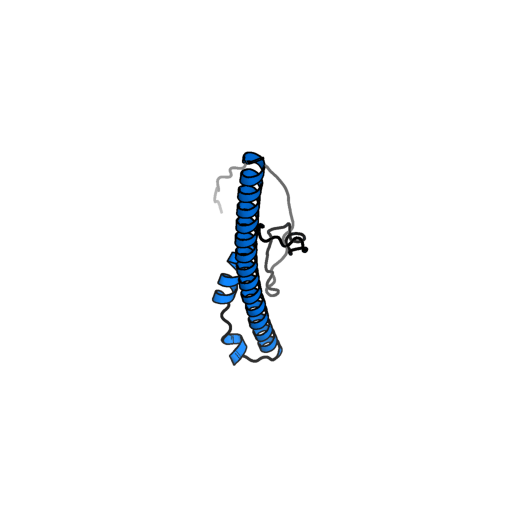C CA . GLY A 1 114 ? -9.452 46.485 3.987 1.00 37.81 114 GLY A CA 1
ATOM 875 C C . GLY A 1 114 ? -9.739 47.810 4.704 1.00 37.81 114 GLY A C 1
ATOM 876 O O . GLY A 1 114 ? -10.788 48.414 4.530 1.00 37.81 114 GLY A O 1
ATOM 877 N N . GLY A 1 115 ? -8.716 48.365 5.360 1.00 37.28 115 GLY A N 1
ATOM 878 C CA . GLY A 1 115 ? -8.678 49.799 5.659 1.00 37.28 115 GLY A CA 1
ATOM 879 C C . GLY A 1 115 ? -7.829 50.168 6.868 1.00 37.28 115 GLY A C 1
ATOM 880 O O . GLY A 1 115 ? -8.063 49.697 7.973 1.00 37.28 115 GLY A O 1
ATOM 881 N N . GLU A 1 116 ? -6.843 51.028 6.638 1.00 45.50 116 GLU A N 1
ATOM 882 C CA . GLU A 1 116 ? -5.995 51.666 7.642 1.00 45.50 116 GLU A CA 1
ATOM 883 C C . GLU A 1 116 ? -6.780 52.581 8.604 1.00 45.50 116 GLU A C 1
ATOM 885 O O . GLU A 1 116 ? -7.737 53.244 8.2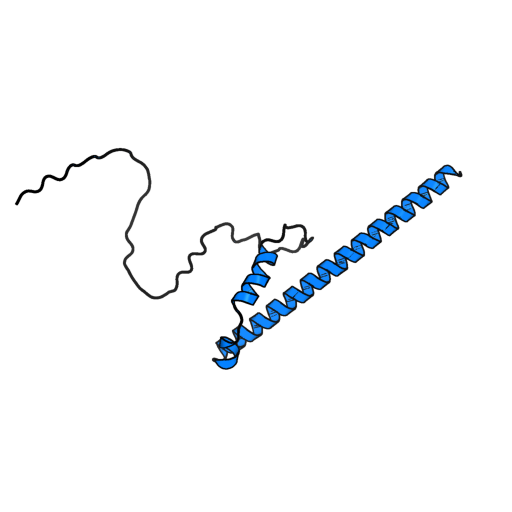09 1.00 45.50 116 GLU A O 1
ATOM 890 N N . GLY A 1 117 ? -6.249 52.740 9.823 1.00 36.88 117 GLY A N 1
ATOM 891 C CA . GLY A 1 117 ? -6.337 53.995 10.577 1.00 36.88 117 GLY A CA 1
ATOM 892 C C . GLY A 1 117 ? -7.424 54.086 11.653 1.00 36.88 117 GLY A C 1
ATOM 893 O O . GLY A 1 117 ? -8.616 54.016 11.377 1.00 36.88 117 GLY A O 1
ATOM 894 N N . GLY A 1 118 ? -7.013 54.366 12.896 1.00 37.38 118 GLY A N 1
ATOM 895 C CA . GLY A 1 118 ? -7.961 54.793 13.929 1.00 37.38 118 GLY A CA 1
ATOM 896 C C . GLY A 1 118 ? -7.455 54.727 15.365 1.00 37.38 118 GLY A C 1
ATOM 897 O O . GLY A 1 118 ? -7.913 53.899 16.141 1.00 37.38 118 GLY A O 1
ATOM 898 N N . SER A 1 119 ? -6.544 55.629 15.736 1.00 50.41 119 SER A N 1
ATOM 899 C CA . SER A 1 119 ? -6.198 55.920 17.134 1.00 50.41 119 SER A CA 1
ATOM 900 C C . SER A 1 119 ? -7.415 56.451 17.904 1.00 50.41 119 SER A C 1
ATOM 902 O O . SER A 1 119 ? -8.060 57.392 17.436 1.00 50.41 119 SER A O 1
ATOM 904 N N . ARG A 1 120 ? -7.701 55.904 19.096 1.00 44.19 120 ARG A N 1
ATOM 905 C CA . ARG A 1 120 ? -8.523 56.561 20.127 1.00 44.19 120 ARG A CA 1
ATOM 906 C C . ARG A 1 120 ? -7.954 56.285 21.516 1.00 44.19 120 ARG A C 1
ATOM 908 O O . ARG A 1 120 ? -8.073 55.188 22.052 1.00 44.19 120 ARG A O 1
ATOM 915 N N . ASN A 1 121 ? -7.339 57.329 22.064 1.00 41.78 121 ASN A N 1
ATOM 916 C CA . ASN A 1 121 ? -7.017 57.481 23.476 1.00 41.78 121 ASN A CA 1
ATOM 917 C C . ASN A 1 121 ? -8.306 57.365 24.304 1.00 41.78 121 ASN A C 1
ATOM 919 O O . ASN A 1 121 ? -9.315 57.986 23.966 1.00 41.78 121 ASN A O 1
ATOM 923 N N . GLY A 1 122 ? -8.267 56.561 25.364 1.00 39.44 122 GLY A N 1
ATOM 924 C CA . GLY A 1 122 ? -9.338 56.483 26.350 1.00 39.44 122 GLY A CA 1
ATOM 925 C C . GLY A 1 122 ? -9.214 57.621 27.356 1.00 39.44 122 GLY A C 1
ATOM 926 O O . GLY A 1 122 ? -8.261 57.641 28.130 1.00 39.44 122 GLY A O 1
ATOM 927 N N . ASP A 1 123 ? -10.187 58.528 27.362 1.00 44.38 123 ASP A N 1
ATOM 928 C CA . ASP A 1 123 ? -10.427 59.434 28.482 1.00 44.38 123 ASP A CA 1
ATOM 929 C C . ASP A 1 123 ? -11.575 58.866 29.323 1.00 44.38 123 ASP A C 1
ATOM 931 O O . ASP A 1 123 ? -12.737 58.854 28.913 1.00 44.38 123 ASP A O 1
ATOM 935 N N . CYS A 1 124 ? -11.228 58.366 30.509 1.00 42.88 124 CYS A N 1
ATOM 936 C CA . CYS A 1 124 ? -12.169 58.014 31.565 1.00 42.88 124 CYS A CA 1
ATOM 937 C C . CYS A 1 124 ? -12.761 59.291 32.170 1.00 42.88 124 CYS A C 1
ATOM 939 O O . CYS A 1 124 ? -11.998 60.120 32.667 1.00 42.88 124 CYS A O 1
ATOM 941 N N . ARG A 1 125 ? -14.091 59.417 32.226 1.00 38.69 125 ARG A N 1
ATOM 942 C CA . ARG A 1 125 ? -14.785 60.268 33.206 1.00 38.69 125 ARG A CA 1
ATOM 943 C C . ARG A 1 125 ? -16.180 59.720 33.508 1.00 38.69 125 ARG A C 1
ATOM 945 O O . ARG A 1 125 ? -16.895 59.335 32.586 1.00 38.69 125 ARG A O 1
ATOM 952 N N . GLU A 1 126 ? -16.485 59.682 34.804 1.00 41.84 126 GLU A N 1
ATOM 953 C CA . GLU A 1 126 ? -17.836 59.596 35.378 1.00 41.84 126 GLU A CA 1
ATOM 954 C C . GLU A 1 126 ? -18.684 60.819 35.002 1.00 41.84 126 GLU A C 1
ATOM 956 O O . GLU A 1 126 ? -18.096 61.919 34.834 1.00 41.84 126 GLU A O 1
#

Foldseek 3Di:
DVVVVVVVVVVVVVVVVVVVVVVVVVVVVVVLVVLVVVLVVLVVQLVVCVVVVVCVSVVPDDPVVSCVSVVCVVVPDPPPPPPPPDPPPPPPDPDPPPPPPDDDDDDDDYDDDDDDDDDDDDDDDD

Solvent-accessible surface area (backbone atoms only — not comparable to full-atom values): 8301 Å² total; per-residue (Å²): 114,73,64,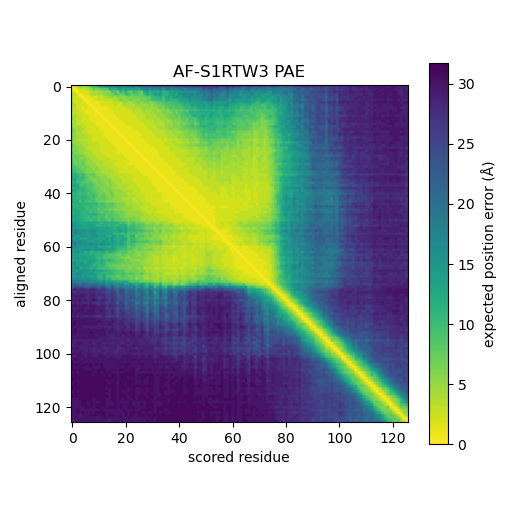61,52,52,52,50,53,52,54,51,51,54,51,50,51,52,51,50,54,52,54,50,54,52,51,55,52,51,53,51,48,53,55,50,52,51,52,51,53,59,49,51,56,39,51,53,21,55,76,69,66,36,60,74,61,40,69,68,56,58,63,66,62,50,49,66,56,46,51,58,64,74,66,47,74,91,74,68,87,65,90,59,86,58,86,87,79,77,74,90,64,97,69,88,73,79,75,75,90,81,77,92,79,82,91,78,81,86,79,82,80,89,81,85,87,81,93,75,86,84,81,88,77,135

Organism: Theobroma cacao (NCBI:txid3641)

Mean predicted aligned error: 17.59 Å